Protein 1FUS (pdb70)

CATH classification: 3.10.450.30

Organism: Fusarium fujikuroi (NCBI:txid5127)

Structure (mmCI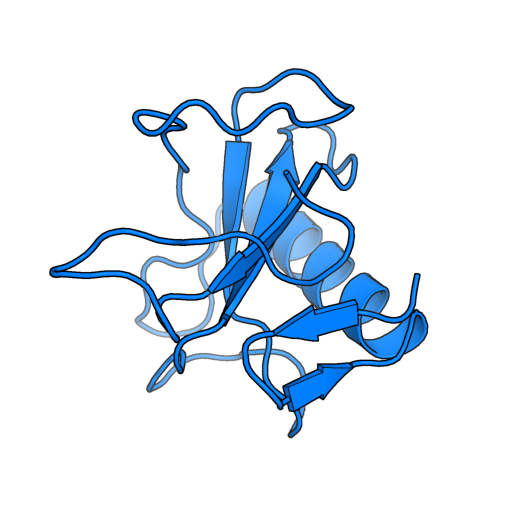F, N/CA/C/O backbone):
data_1FUS
#
_entry.id   1FUS
#
_cell.length_a   46.650
_cell.length_b   56.260
_cell.length_c   31.600
_cell.angle_alpha   90.00
_cell.angle_beta   90.00
_cell.angle_gamma   90.00
#
_symmetry.space_group_name_H-M   'P 21 21 21'
#
loop_
_entity.id
_entity.type
_entity.pdbx_description
1 polymer 'RIBONUCLEASE F1'
2 water water
#
loop_
_atom_site.group_PDB
_atom_site.id
_atom_site.type_symbol
_atom_site.label_atom_id
_atom_site.label_alt_id
_atom_site.label_comp_id
_atom_site.label_asym_id
_atom_site.label_entity_id
_atom_site.label_seq_id
_atom_site.pdbx_PDB_ins_code
_atom_site.Cartn_x
_atom_site.Cartn_y
_atom_site.Cartn_z
_atom_site.occupancy
_atom_site.B_iso_or_equiv
_atom_site.auth_seq_id
_atom_site.auth_comp_id
_atom_site.auth_asym_id
_atom_site.auth_atom_id
_atom_site.pdbx_PDB_model_num
ATOM 9 N N . SER A 1 2 ? 6.874 -22.142 -9.586 1.00 24.26 2 SER A N 1
ATOM 10 C CA . SER A 1 2 ? 7.268 -23.296 -8.790 1.00 22.45 2 SER A CA 1
ATOM 11 C C . SER A 1 2 ? 7.549 -22.785 -7.372 1.00 18.99 2 SER A C 1
ATOM 12 O O . SER A 1 2 ? 7.581 -21.558 -7.177 1.00 19.78 2 SER A O 1
ATOM 15 N N . ALA A 1 3 ? 7.762 -23.714 -6.483 1.00 16.32 3 ALA A N 1
ATOM 16 C CA . ALA A 1 3 ? 8.138 -23.352 -5.099 1.00 14.74 3 ALA A CA 1
ATOM 17 C C . ALA A 1 3 ? 9.529 -22.649 -5.237 1.00 14.63 3 ALA A C 1
ATOM 18 O O . ALA A 1 3 ? 10.383 -23.063 -6.064 1.00 13.39 3 ALA A O 1
ATOM 20 N N . THR A 1 4 ? 9.628 -21.565 -4.465 1.00 12.73 4 THR A N 1
ATOM 21 C CA . THR A 1 4 ? 10.848 -20.754 -4.475 1.00 11.25 4 THR A CA 1
ATOM 22 C C . THR A 1 4 ? 11.261 -20.363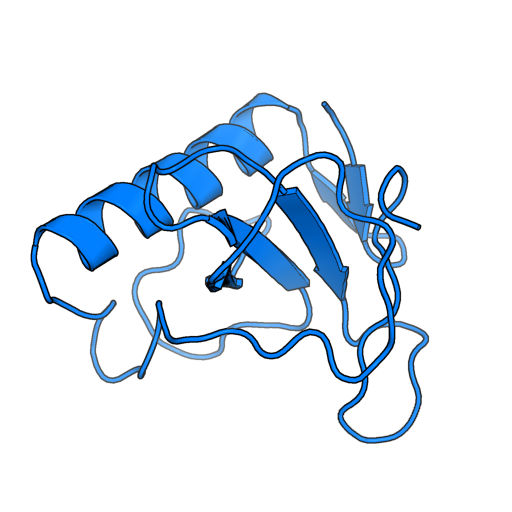 -3.073 1.00 10.63 4 THR A C 1
ATOM 23 O O . THR A 1 4 ? 10.441 -20.246 -2.131 1.00 10.36 4 THR A O 1
ATOM 27 N N . THR A 1 5 ? 12.579 -20.173 -2.921 1.00 9.30 5 THR A N 1
ATOM 28 C CA . THR A 1 5 ? 13.169 -19.731 -1.657 1.00 9.61 5 THR A CA 1
ATOM 29 C C . THR A 1 5 ? 13.757 -18.311 -1.870 1.00 8.33 5 THR A C 1
ATOM 30 O O . THR A 1 5 ? 14.611 -18.168 -2.759 1.00 7.90 5 THR A O 1
ATOM 34 N N . CYS A 1 6 ? 13.322 -17.379 -1.077 1.00 7.17 6 CYS A N 1
ATOM 35 C CA . CYS A 1 6 ? 13.772 -15.986 -1.133 1.00 7.92 6 CYS A CA 1
ATOM 36 C C . CYS A 1 6 ? 14.542 -15.781 0.181 1.00 7.56 6 CYS A C 1
ATOM 37 O O . CYS A 1 6 ? 13.908 -15.634 1.207 1.00 6.85 6 CYS A O 1
ATOM 40 N N . GLY A 1 7 ? 15.860 -15.836 -0.005 1.00 8.75 7 GLY A N 1
ATOM 41 C CA . GLY A 1 7 ? 16.741 -15.744 1.203 1.00 10.83 7 GLY A CA 1
ATOM 42 C C . GLY A 1 7 ? 16.677 -17.158 1.806 1.00 11.38 7 GLY A C 1
ATOM 43 O O . GLY A 1 7 ? 17.251 -18.144 1.327 1.00 13.55 7 GLY A O 1
ATOM 44 N N . SER A 1 8 ? 15.901 -17.216 2.876 1.00 13.35 8 SER A N 1
ATOM 45 C CA . SER A 1 8 ? 15.657 -18.512 3.540 1.00 13.79 8 SER A CA 1
ATOM 46 C C . SER A 1 8 ? 14.133 -18.650 3.709 1.00 14.32 8 SER A C 1
ATOM 47 O O . SER A 1 8 ? 13.655 -19.578 4.429 1.00 16.04 8 SER A O 1
ATOM 50 N N . THR A 1 9 ? 13.399 -17.783 3.033 1.00 11.46 9 THR A N 1
ATOM 51 C CA . THR A 1 9 ? 11.905 -17.834 3.138 1.00 11.05 9 THR A CA 1
ATOM 52 C C . THR A 1 9 ? 11.405 -18.709 1.992 1.00 10.15 9 THR A C 1
ATOM 53 O O . THR A 1 9 ? 11.672 -18.466 0.806 1.00 9.02 9 THR A O 1
ATOM 57 N N . ASN A 1 10 ? 10.569 -19.682 2.421 1.00 9.17 10 ASN A N 1
ATOM 58 C CA . ASN A 1 10 ? 10.044 -20.569 1.409 1.00 10.34 10 ASN A CA 1
ATOM 59 C C . ASN A 1 10 ? 8.602 -20.220 1.002 1.00 9.54 10 ASN A C 1
ATOM 60 O O . ASN A 1 10 ? 7.796 -20.111 1.920 1.00 9.95 10 ASN A O 1
ATOM 65 N N . TYR A 1 11 ? 8.395 -20.213 -0.301 1.00 8.53 11 TYR A N 1
ATOM 66 C CA . TYR A 1 11 ? 7.021 -19.980 -0.814 1.00 8.00 11 TYR A CA 1
ATOM 67 C C . TYR A 1 11 ? 6.640 -21.178 -1.690 1.00 9.31 11 TYR A C 1
ATOM 68 O O . TYR A 1 11 ? 7.508 -21.570 -2.504 1.00 9.46 11 TYR A O 1
ATOM 77 N N . SER A 1 12 ? 5.381 -21.618 -1.572 1.00 7.92 12 SER A N 1
ATOM 78 C CA . SER A 1 12 ? 4.933 -22.750 -2.427 1.00 7.74 12 SER A CA 1
ATOM 79 C C . SER A 1 12 ? 4.561 -22.208 -3.813 1.00 7.37 12 SER A C 1
ATOM 80 O O . SER A 1 12 ? 4.397 -20.943 -3.954 1.00 6.36 12 SER A O 1
ATOM 83 N N . ALA A 1 13 ? 4.349 -23.117 -4.764 1.00 7.16 13 ALA A N 1
ATOM 84 C CA . ALA A 1 13 ? 3.937 -22.733 -6.116 1.00 6.30 13 ALA A CA 1
ATOM 85 C C . ALA A 1 13 ? 2.650 -21.897 -6.071 1.00 7.31 13 ALA A C 1
ATOM 86 O O . ALA A 1 13 ? 2.486 -20.867 -6.738 1.00 7.37 13 ALA A O 1
ATOM 88 N N . SER A 1 14 ? 1.706 -22.338 -5.236 1.00 8.38 14 SER A N 1
ATOM 89 C CA . SER A 1 14 ? 0.400 -21.655 -5.068 1.00 8.34 14 SER A CA 1
ATOM 90 C C . SER A 1 14 ? 0.567 -20.231 -4.518 1.00 7.52 14 SER A C 1
ATOM 91 O O . SER A 1 14 ? -0.178 -19.346 -4.907 1.00 6.84 14 SER A O 1
ATOM 94 N N . GLN A 1 15 ? 1.475 -20.065 -3.560 1.00 5.72 15 GLN A N 1
ATOM 95 C CA . GLN A 1 15 ? 1.689 -18.742 -3.001 1.00 6.95 15 GLN A CA 1
ATOM 96 C C . GLN A 1 15 ? 2.243 -17.806 -4.091 1.00 7.56 15 GLN A C 1
ATOM 97 O O . GLN A 1 15 ? 1.847 -16.618 -4.160 1.00 7.14 15 GLN A O 1
ATOM 103 N N . VAL A 1 16 ? 3.179 -18.303 -4.904 1.00 8.10 16 VAL A N 1
ATOM 104 C CA . VAL A 1 16 ? 3.782 -17.446 -5.936 1.00 7.43 16 VAL A CA 1
ATOM 105 C C . VAL A 1 16 ? 2.685 -17.005 -6.933 1.00 7.57 16 VAL A C 1
ATOM 106 O O . VAL A 1 16 ? 2.587 -15.864 -7.371 1.00 6.44 16 VAL A O 1
ATOM 110 N N . ARG A 1 17 ? 1.910 -18.020 -7.294 1.00 7.70 17 ARG A N 1
ATOM 111 C CA . ARG A 1 17 ? 0.789 -17.863 -8.244 1.00 8.85 17 ARG A CA 1
ATOM 112 C C . ARG A 1 17 ? -0.199 -16.831 -7.699 1.00 6.80 17 ARG A C 1
ATOM 113 O O . ARG A 1 17 ? -0.599 -15.922 -8.443 1.00 7.08 17 ARG A O 1
ATOM 121 N N . ALA A 1 18 ? -0.542 -16.913 -6.435 1.00 6.37 18 ALA A N 1
ATOM 122 C CA . ALA A 1 18 ? -1.483 -15.989 -5.812 1.00 6.64 18 ALA A CA 1
ATOM 123 C C . ALA A 1 18 ? -1.021 -14.544 -5.908 1.00 6.85 18 ALA A C 1
ATOM 124 O O . ALA A 1 18 ? -1.820 -13.664 -6.157 1.00 7.50 18 ALA A O 1
ATOM 126 N N . ALA A 1 19 ? 0.263 -14.326 -5.631 1.00 6.32 19 ALA A N 1
ATOM 127 C CA . ALA A 1 19 ? 0.865 -12.969 -5.652 1.00 8.14 19 ALA A CA 1
ATOM 128 C C . ALA A 1 19 ? 0.863 -12.382 -7.086 1.00 8.22 19 ALA A C 1
ATOM 129 O O . ALA A 1 19 ? 0.534 -11.212 -7.364 1.00 8.75 19 ALA A O 1
ATOM 131 N N . ALA A 1 20 ? 1.286 -13.274 -7.994 1.00 6.88 20 ALA A N 1
ATOM 132 C CA . ALA A 1 20 ? 1.341 -12.969 -9.409 1.00 7.82 20 ALA A CA 1
ATOM 133 C C . ALA A 1 20 ? -0.064 -12.583 -9.928 1.00 7.20 20 ALA A C 1
ATOM 134 O O . ALA A 1 20 ? -0.171 -11.608 -10.657 1.00 7.02 20 ALA A O 1
ATOM 136 N N . ASN A 1 21 ? -1.048 -13.390 -9.546 1.00 7.75 21 ASN A N 1
ATOM 137 C CA . ASN A 1 21 ? -2.429 -13.123 -9.982 1.00 8.21 21 ASN A CA 1
ATOM 138 C C . ASN A 1 21 ? -2.882 -11.789 -9.419 1.00 8.81 21 ASN A C 1
ATOM 139 O O . ASN A 1 21 ? -3.538 -10.986 -10.136 1.00 8.04 21 ASN A O 1
ATOM 144 N N . ALA A 1 22 ? -2.586 -11.550 -8.159 1.00 7.17 22 ALA A N 1
ATOM 145 C CA . ALA A 1 22 ? -3.006 -10.248 -7.564 1.00 9.44 22 ALA A CA 1
ATOM 146 C C . ALA A 1 22 ? -2.343 -9.103 -8.325 1.00 9.38 22 ALA A C 1
ATOM 147 O O . ALA A 1 22 ? -2.998 -8.058 -8.611 1.00 10.12 22 ALA A O 1
ATOM 149 N N . ALA A 1 23 ? -1.020 -9.311 -8.587 1.00 8.21 23 ALA A N 1
ATOM 150 C CA . ALA A 1 23 ? -0.263 -8.250 -9.316 1.00 8.39 23 ALA A CA 1
ATOM 151 C C . ALA A 1 23 ? -1.001 -7.876 -10.629 1.00 8.00 23 ALA A C 1
ATOM 152 O O . ALA A 1 23 ? -1.248 -6.730 -10.963 1.00 7.57 23 ALA A O 1
ATOM 154 N N . CYS A 1 24 ? -1.326 -8.928 -11.371 1.00 8.39 24 CYS A N 1
ATOM 155 C CA . CYS A 1 24 ? -2.044 -8.821 -12.660 1.00 8.94 24 CYS A CA 1
ATOM 156 C C . CYS A 1 24 ? -3.355 -8.040 -12.544 1.00 8.30 24 CYS A C 1
ATOM 157 O O . CYS A 1 24 ? -3.592 -7.104 -13.306 1.00 7.87 24 CYS A O 1
ATOM 160 N N . GLN A 1 25 ? -4.159 -8.463 -11.596 1.00 9.08 25 GLN A N 1
ATOM 161 C CA . GLN A 1 25 ? -5.467 -7.870 -11.323 1.00 10.63 25 GLN A CA 1
ATOM 162 C C . GLN A 1 25 ? -5.296 -6.369 -11.031 1.00 10.57 25 GLN A C 1
ATOM 163 O O . GLN A 1 25 ? -6.095 -5.623 -11.623 1.00 9.78 25 GLN A O 1
ATOM 169 N N . TYR A 1 26 ? -4.318 -6.011 -10.205 1.00 9.78 26 TYR A N 1
ATOM 170 C CA . TYR A 1 26 ? -4.177 -4.547 -9.948 1.00 11.20 26 TYR A CA 1
ATOM 171 C C . TYR 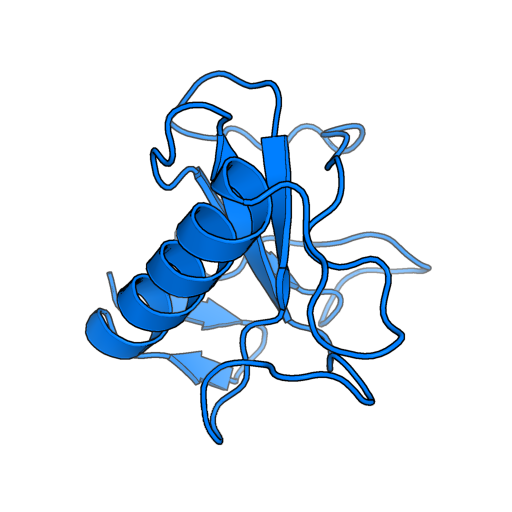A 1 26 ? -3.748 -3.763 -11.191 1.00 10.23 26 TYR A C 1
ATOM 172 O O . TYR A 1 26 ? -4.252 -2.663 -11.443 1.00 11.34 26 TYR A O 1
ATOM 181 N N . TYR A 1 27 ? -2.786 -4.369 -11.871 1.00 9.95 27 TYR A N 1
ATOM 182 C CA . TYR A 1 27 ? -2.188 -3.722 -13.071 1.00 11.96 27 TYR A CA 1
ATOM 183 C C . TYR A 1 27 ? -3.217 -3.423 -14.143 1.00 13.00 27 TYR A C 1
ATOM 184 O O . TYR A 1 27 ? -3.303 -2.343 -14.711 1.00 12.13 27 TYR A O 1
ATOM 193 N N . GLN A 1 28 ? -4.000 -4.473 -14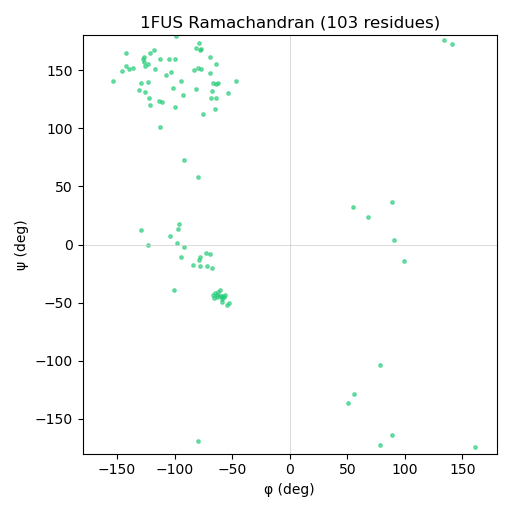.425 1.00 14.12 28 GLN A N 1
ATOM 194 C CA . GLN A 1 28 ? -5.077 -4.406 -15.427 1.00 15.35 28 GLN A CA 1
ATOM 195 C C . GLN A 1 28 ? -6.208 -3.482 -14.982 1.00 15.12 28 GLN A C 1
ATOM 196 O O . GLN A 1 28 ? -7.006 -3.088 -15.867 1.00 16.67 28 GLN A O 1
ATOM 202 N N . ASN A 1 29 ? -6.344 -3.180 -13.727 1.00 14.61 29 ASN A N 1
ATOM 203 C CA . ASN A 1 29 ? -7.379 -2.306 -13.188 1.00 15.58 29 ASN A CA 1
ATOM 204 C C . ASN A 1 29 ? -6.831 -0.884 -12.981 1.00 12.60 29 ASN A C 1
ATOM 205 O O . ASN A 1 29 ? -7.570 -0.052 -12.450 1.00 12.83 29 ASN A O 1
ATOM 210 N N . ASP A 1 30 ? -5.593 -0.692 -13.329 1.00 12.38 30 ASP A N 1
ATOM 211 C CA . ASP A 1 30 ? -4.930 0.626 -13.13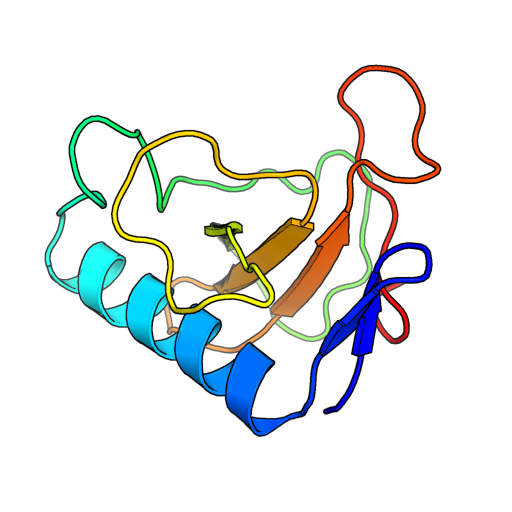7 1.00 13.15 30 ASP A CA 1
ATOM 212 C C . ASP A 1 30 ? -4.996 1.125 -11.698 1.00 12.04 30 ASP A C 1
ATOM 213 O O . ASP A 1 30 ? -5.074 2.362 -11.471 1.00 11.65 30 ASP A O 1
ATOM 218 N N . ASP A 1 31 ? -4.973 0.204 -10.782 1.00 11.10 31 ASP A N 1
ATOM 219 C CA . ASP A 1 31 ? -5.061 0.451 -9.342 1.00 11.05 31 ASP A CA 1
ATOM 220 C C . ASP A 1 31 ? -3.779 -0.019 -8.636 1.00 11.35 31 ASP A C 1
ATOM 221 O O . ASP A 1 31 ? -3.013 -0.760 -9.263 1.00 9.74 31 ASP A O 1
ATOM 226 N N . THR A 1 32 ? -3.670 0.406 -7.388 1.00 11.97 32 THR A N 1
ATOM 227 C CA . THR A 1 32 ? -2.516 -0.020 -6.538 1.00 13.54 32 THR A CA 1
ATOM 228 C C . THR A 1 32 ? -3.080 -0.609 -5.231 1.00 13.66 32 THR A C 1
ATOM 229 O O . THR A 1 32 ? -4.236 -0.251 -4.905 1.00 13.23 32 THR A O 1
ATOM 233 N N . ALA A 1 33 ? -2.301 -1.446 -4.558 1.00 13.42 33 ALA A N 1
ATOM 234 C CA . ALA A 1 33 ? -2.722 -2.061 -3.290 1.00 12.76 33 ALA A CA 1
ATOM 235 C C . ALA A 1 33 ? -2.627 -0.976 -2.205 1.00 14.10 33 ALA A C 1
ATOM 236 O O . ALA A 1 33 ? -1.510 -0.486 -1.866 1.00 13.88 33 ALA A O 1
ATOM 238 N N . GLY A 1 34 ? -3.754 -0.555 -1.675 1.00 14.84 34 GLY A N 1
ATOM 239 C CA . GLY A 1 34 ? -3.830 0.487 -0.618 1.00 16.32 34 GLY A CA 1
ATOM 240 C C . GLY A 1 34 ? -3.171 1.804 -0.962 1.00 16.56 34 GLY A C 1
ATOM 241 O O . GLY A 1 34 ? -3.376 2.392 -2.035 1.00 18.38 34 GLY A O 1
ATOM 242 N N . SER A 1 35 ? -2.305 2.289 -0.058 1.00 17.10 35 SER A N 1
ATOM 243 C CA . SER A 1 35 ? -1.596 3.559 -0.253 1.00 16.75 35 SER A CA 1
ATOM 244 C C . SER A 1 35 ? -0.231 3.410 -0.930 1.00 16.13 35 SER A C 1
ATOM 245 O O . SER A 1 35 ? 0.460 4.422 -1.220 1.00 15.39 35 SER A O 1
ATOM 248 N N . SER A 1 36 ? 0.104 2.142 -1.192 1.00 14.69 36 SER A N 1
ATOM 249 C CA . SER A 1 36 ? 1.382 1.818 -1.838 1.00 13.13 36 SER A CA 1
ATOM 250 C C . SER A 1 36 ? 1.304 2.108 -3.329 1.00 11.93 36 SER A C 1
ATOM 251 O O . SER A 1 36 ? 0.205 2.326 -3.883 1.00 11.63 36 SER A O 1
ATOM 254 N N . THR A 1 37 ? 2.496 2.075 -3.899 1.00 10.77 37 THR A N 1
ATOM 255 C CA . THR A 1 37 ? 2.671 2.275 -5.346 1.00 12.31 37 THR A CA 1
ATOM 256 C C . THR A 1 37 ? 2.767 0.949 -6.110 1.00 9.85 37 THR A C 1
ATOM 257 O O . THR A 1 37 ? 3.137 0.955 -7.285 1.00 10.83 37 THR A O 1
ATOM 261 N N . TYR A 1 38 ? 2.400 -0.136 -5.422 1.00 10.16 38 TYR A N 1
ATOM 262 C CA . TYR A 1 38 ? 2.450 -1.478 -6.007 1.00 9.67 38 TYR A CA 1
ATOM 263 C C . TYR A 1 38 ? 1.087 -1.876 -6.598 1.00 9.07 38 TYR A C 1
ATOM 264 O O . TYR A 1 38 ? 0.053 -1.606 -5.958 1.00 10.84 38 TYR A O 1
ATOM 273 N N . PRO A 1 39 ? 1.122 -2.551 -7.749 1.00 8.97 39 PRO A N 1
ATOM 274 C CA . PRO A 1 39 ? 2.303 -2.871 -8.559 1.00 8.49 39 PRO A CA 1
ATOM 275 C C . PRO A 1 39 ? 2.764 -1.643 -9.356 1.00 8.79 39 PRO A C 1
ATOM 276 O O . PRO A 1 39 ? 1.983 -0.747 -9.707 1.00 8.85 39 PRO A O 1
ATOM 280 N N . HIS A 1 40 ? 4.086 -1.613 -9.608 1.00 8.67 40 HIS A N 1
ATOM 281 C CA . HIS A 1 40 ? 4.643 -0.513 -10.424 1.00 9.37 40 HIS A CA 1
ATOM 282 C C . HIS A 1 40 ? 5.738 -1.047 -11.317 1.00 9.04 40 HIS A C 1
ATOM 283 O O . HIS A 1 40 ? 6.212 -2.167 -11.136 1.00 9.63 40 HIS A O 1
ATOM 290 N N . THR A 1 41 ? 6.118 -0.288 -12.309 1.00 10.37 41 THR A N 1
ATOM 291 C CA . THR A 1 41 ? 7.159 -0.643 -13.256 1.00 12.10 41 THR A CA 1
ATOM 292 C C . THR A 1 41 ? 8.401 -1.176 -12.558 1.00 10.56 41 THR A C 1
ATOM 293 O O . THR A 1 41 ? 8.800 -0.624 -11.545 1.00 10.97 41 THR A O 1
ATOM 297 N N . TYR A 1 42 ? 8.971 -2.177 -13.169 1.00 11.20 42 TYR A N 1
ATOM 298 C CA . TYR A 1 42 ? 10.205 -2.772 -12.673 1.00 11.67 42 TYR A CA 1
ATOM 299 C C . TYR A 1 42 ? 11.265 -2.656 -13.782 1.00 11.36 42 TYR A C 1
ATOM 300 O O . TYR A 1 42 ? 11.027 -3.195 -14.861 1.00 11.86 42 TYR A O 1
ATOM 309 N N . ASN A 1 43 ? 12.337 -1.977 -13.473 1.00 12.03 43 ASN A N 1
ATOM 310 C CA . ASN A 1 43 ? 13.477 -1.815 -14.372 1.00 14.12 43 ASN A CA 1
ATOM 311 C C . ASN A 1 43 ? 14.614 -2.813 -13.987 1.00 11.79 43 ASN A C 1
ATOM 312 O O . ASN A 1 43 ? 15.223 -2.784 -12.943 1.00 11.11 43 ASN A O 1
ATOM 317 N N . ASN A 1 44 ? 14.869 -3.656 -14.994 1.00 11.64 44 ASN A N 1
ATOM 318 C CA . ASN A 1 44 ? 15.885 -4.688 -14.885 1.00 12.21 44 ASN A CA 1
ATOM 319 C C . ASN A 1 44 ? 17.296 -4.123 -15.114 1.00 12.55 44 ASN A C 1
ATOM 320 O O . ASN A 1 44 ? 18.050 -4.591 -15.972 1.00 12.81 44 ASN A O 1
ATOM 325 N N . TYR A 1 45 ? 17.663 -3.133 -14.290 1.00 13.08 45 TYR A N 1
ATOM 326 C CA . TYR A 1 45 ? 18.990 -2.507 -14.456 1.00 13.64 45 TYR A CA 1
ATOM 327 C C . TYR A 1 45 ? 20.071 -3.463 -14.014 1.00 14.22 45 TYR A C 1
ATOM 328 O O . TYR A 1 45 ? 21.248 -3.308 -14.395 1.00 14.34 45 TYR A O 1
ATOM 337 N N . GLU A 1 46 ? 19.690 -4.473 -13.231 1.00 15.47 46 GLU A N 1
ATOM 338 C CA . GLU A 1 46 ? 20.714 -5.423 -12.779 1.00 16.20 46 GLU A CA 1
ATOM 339 C C . GLU A 1 46 ? 20.991 -6.516 -13.784 1.00 17.31 46 GLU A C 1
ATOM 340 O O . GLU A 1 46 ? 22.029 -7.203 -13.623 1.00 18.44 46 GLU A O 1
ATOM 346 N N . GLY A 1 47 ? 20.109 -6.739 -14.748 1.00 17.72 47 GLY A N 1
ATOM 347 C CA . GLY A 1 47 ? 20.431 -7.813 -15.715 1.00 18.08 47 GLY A CA 1
ATOM 348 C C . GLY A 1 47 ? 19.982 -9.222 -15.377 1.00 17.25 47 GLY A C 1
ATOM 349 O O . GLY A 1 47 ? 20.690 -10.212 -15.718 1.00 16.59 47 GLY A O 1
ATOM 350 N N . PHE A 1 48 ? 18.829 -9.348 -14.770 1.00 15.52 48 PHE A N 1
ATOM 351 C CA . PHE A 1 48 ? 18.232 -10.675 -14.503 1.00 15.18 48 PHE A CA 1
ATOM 352 C C . PHE A 1 48 ? 17.896 -11.255 -15.918 1.00 15.58 48 PHE A C 1
ATOM 353 O O . PHE A 1 48 ? 17.373 -10.550 -16.794 1.00 15.79 48 PHE A O 1
ATOM 361 N N . ASP A 1 49 ? 18.183 -12.547 -16.013 1.00 14.81 49 ASP A N 1
ATOM 362 C CA . ASP A 1 49 ? 17.898 -13.315 -17.234 1.00 14.23 49 ASP A CA 1
ATOM 363 C C . ASP A 1 49 ? 16.496 -13.912 -17.069 1.00 14.03 49 ASP A C 1
ATOM 364 O O . ASP A 1 49 ? 16.350 -15.125 -16.837 1.00 14.46 49 ASP A O 1
ATOM 369 N N . PHE A 1 50 ? 15.481 -13.083 -17.160 1.00 13.09 50 PHE A N 1
ATOM 370 C CA . PHE A 1 50 ? 14.085 -13.531 -17.042 1.00 14.16 50 PHE A CA 1
ATOM 371 C C . PHE A 1 50 ? 13.728 -14.371 -18.297 1.00 15.28 50 PHE A C 1
ATOM 372 O O . PHE A 1 50 ? 14.218 -14.071 -19.398 1.00 16.93 50 PHE A O 1
ATOM 380 N N . PRO A 1 51 ? 12.857 -15.345 -18.106 1.00 15.60 51 PRO A N 1
ATOM 381 C CA . PRO A 1 51 ? 12.396 -16.233 -19.177 1.00 15.35 51 PRO A CA 1
ATOM 382 C C . PRO A 1 51 ? 11.360 -15.610 -20.094 1.00 16.59 51 PRO A C 1
ATOM 383 O O . PRO A 1 51 ? 11.013 -16.209 -21.143 1.00 16.26 51 PRO A O 1
ATOM 387 N N . VAL A 1 52 ? 10.837 -14.459 -19.715 1.00 16.21 52 VAL A N 1
ATOM 388 C CA . VAL A 1 52 ? 9.863 -13.697 -20.491 1.00 16.94 52 VAL A CA 1
ATOM 389 C C . VAL A 1 52 ? 10.396 -12.269 -20.695 1.00 17.23 52 VAL A C 1
ATOM 390 O O . VAL A 1 52 ? 11.168 -11.652 -19.954 1.00 17.88 52 VAL A O 1
ATOM 394 N N . ASP A 1 53 ? 9.932 -11.688 -21.774 1.00 18.24 53 ASP A N 1
ATOM 395 C CA . ASP A 1 53 ? 10.253 -10.308 -22.197 1.00 20.47 53 ASP A CA 1
ATOM 396 C C . ASP A 1 53 ? 9.386 -9.329 -21.387 1.00 18.44 53 ASP A C 1
ATOM 397 O O . ASP A 1 53 ? 8.261 -9.587 -20.899 1.00 18.01 53 ASP A O 1
ATOM 402 N N . GLY A 1 54 ? 9.967 -8.153 -21.231 1.00 17.17 54 GLY A N 1
ATOM 403 C CA . GLY A 1 54 ? 9.367 -7.011 -20.513 1.00 16.49 54 GLY A CA 1
ATOM 404 C C . GLY A 1 54 ? 8.360 -6.293 -21.430 1.00 16.62 54 GLY A C 1
ATOM 405 O O . GLY A 1 54 ? 7.993 -6.875 -22.489 1.00 17.20 54 GLY A O 1
ATOM 406 N N . PRO A 1 55 ? 7.902 -5.107 -21.013 1.00 15.18 55 PRO A N 1
ATOM 40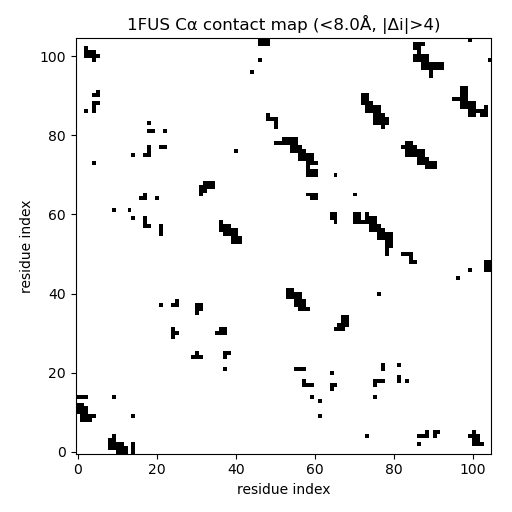7 C CA . PRO A 1 55 ? 8.253 -4.417 -19.765 1.00 13.60 55 PRO A CA 1
ATOM 408 C C . PRO A 1 55 ? 7.656 -5.175 -18.573 1.00 11.00 55 PRO A C 1
ATOM 409 O O . PRO A 1 55 ? 6.748 -6.014 -18.738 1.00 9.74 55 PRO A O 1
ATOM 413 N N . TYR A 1 56 ? 8.237 -4.858 -17.425 1.00 9.88 56 TYR A N 1
ATOM 414 C CA . TYR A 1 56 ? 7.851 -5.526 -16.174 1.00 10.33 56 TYR A CA 1
ATOM 415 C C . TYR A 1 56 ? 7.152 -4.678 -15.114 1.00 9.49 56 TYR A C 1
ATOM 416 O O . TYR A 1 56 ? 7.277 -3.458 -15.043 1.00 10.55 56 TYR A O 1
ATOM 425 N N . GLN A 1 57 ? 6.475 -5.424 -14.232 1.00 9.29 57 GLN A N 1
ATOM 426 C CA . GLN A 1 57 ? 5.774 -4.954 -13.035 1.00 8.97 57 GLN A CA 1
ATOM 427 C C . GLN A 1 57 ? 6.252 -5.813 -11.829 1.00 8.61 57 GLN A C 1
ATOM 428 O O . GLN A 1 57 ? 6.451 -7.029 -11.959 1.00 9.06 57 GLN A O 1
ATOM 434 N N . GLU A 1 58 ? 6.459 -5.129 -10.702 1.00 7.17 58 GLU A N 1
ATOM 435 C CA . GLU A 1 58 ? 6.848 -5.839 -9.469 1.00 7.42 58 GLU A CA 1
ATOM 436 C C . GLU A 1 58 ? 5.737 -5.620 -8.436 1.00 6.26 58 GLU A C 1
ATOM 437 O O . GLU A 1 58 ? 4.999 -4.616 -8.430 1.00 6.70 58 GLU A O 1
ATOM 443 N N . PHE A 1 59 ? 5.619 -6.600 -7.584 1.00 6.39 59 PHE A N 1
ATOM 444 C CA . PHE A 1 59 ? 4.580 -6.620 -6.529 1.00 6.31 59 PHE A CA 1
ATOM 445 C C . PHE A 1 59 ? 5.128 -7.475 -5.382 1.00 5.85 59 PHE A C 1
ATOM 446 O O . PHE A 1 59 ? 5.820 -8.452 -5.656 1.00 5.95 59 PHE A O 1
ATOM 454 N N . PRO A 1 60 ? 4.883 -7.073 -4.137 1.00 7.11 60 PRO A N 1
ATOM 455 C CA . PRO A 1 60 ? 5.375 -7.860 -3.001 1.00 6.59 60 PRO A CA 1
ATOM 456 C C . PRO A 1 60 ? 4.735 -9.245 -2.938 1.00 6.44 60 PRO A C 1
ATOM 457 O O . PRO A 1 60 ? 3.586 -9.450 -3.374 1.00 6.79 60 PRO A O 1
ATOM 461 N N . ILE A 1 61 ? 5.459 -10.131 -2.319 1.00 6.80 61 ILE A N 1
ATOM 462 C CA . ILE A 1 61 ? 5.035 -11.491 -1.954 1.00 6.39 61 ILE A CA 1
ATOM 463 C C . ILE A 1 61 ? 5.419 -11.657 -0.472 1.00 7.48 61 ILE A C 1
ATOM 464 O O . ILE A 1 61 ? 6.528 -11.278 -0.080 1.00 6.34 61 ILE A O 1
ATOM 469 N N . LYS A 1 62 ? 4.503 -12.164 0.317 1.00 8.61 62 LYS A N 1
ATOM 470 C CA . LYS A 1 62 ? 4.774 -12.388 1.773 1.00 9.71 62 LYS A CA 1
ATOM 471 C C . LYS A 1 62 ? 4.092 -13.704 2.179 1.00 9.87 62 LYS A C 1
ATOM 472 O O . LYS A 1 62 ? 3.165 -14.150 1.505 1.00 9.04 62 LYS A O 1
ATOM 478 N N . SER A 1 63 ? 4.615 -14.345 3.203 1.00 10.46 63 SER A N 1
ATOM 479 C CA . SER A 1 63 ? 4.148 -15.626 3.747 1.00 12.16 63 SER A CA 1
ATOM 480 C C . SER A 1 63 ? 2.709 -15.625 4.271 1.00 12.65 63 SER A C 1
ATOM 481 O O . SER A 1 63 ? 1.954 -16.562 4.066 1.00 14.67 63 SER A O 1
ATOM 484 N N . GLY A 1 64 ? 2.330 -14.540 4.915 1.00 13.41 64 GLY A N 1
ATOM 485 C CA . GLY A 1 64 ? 1.057 -14.293 5.536 1.00 12.99 64 GLY A CA 1
ATOM 486 C C . GLY A 1 64 ? -0.149 -14.031 4.699 1.00 13.08 64 GLY A C 1
ATOM 487 O O . GLY A 1 64 ? -1.273 -13.918 5.259 1.00 13.73 64 GLY A O 1
ATOM 488 N N . GLY A 1 65 ? 0.021 -13.897 3.399 1.00 11.49 65 GLY A N 1
ATOM 489 C CA . GLY A 1 65 ? -1.121 -13.618 2.497 1.00 11.00 65 GLY A CA 1
ATOM 490 C C . GLY A 1 65 ? -0.754 -12.624 1.402 1.00 9.92 65 GLY A C 1
ATOM 491 O O . GLY A 1 65 ? 0.363 -12.040 1.357 1.00 10.13 65 GLY A O 1
ATOM 492 N N . VAL A 1 66 ? -1.669 -12.462 0.487 1.00 8.53 67 VAL A N 1
ATOM 493 C CA . VAL A 1 66 ? -1.534 -11.550 -0.660 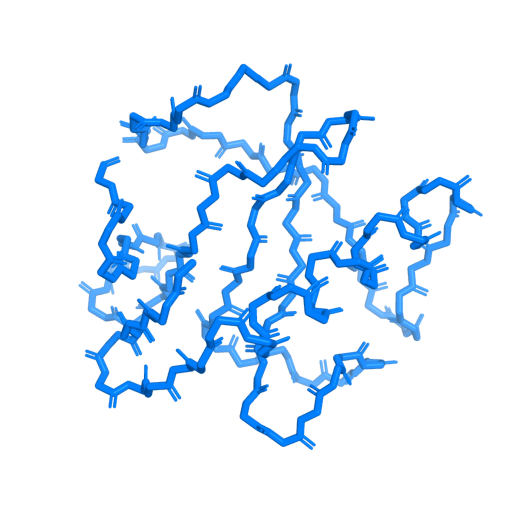1.00 8.66 67 VAL A CA 1
ATOM 494 C C . VAL A 1 66 ? -1.415 -10.134 -0.055 1.00 7.77 67 VAL A C 1
ATOM 495 O O . VAL A 1 66 ? -2.086 -9.791 0.930 1.00 9.65 67 VAL A O 1
ATOM 499 N N . TYR A 1 67 ? -0.530 -9.376 -0.644 1.00 7.37 68 TYR A N 1
ATOM 500 C CA . TYR A 1 67 ? -0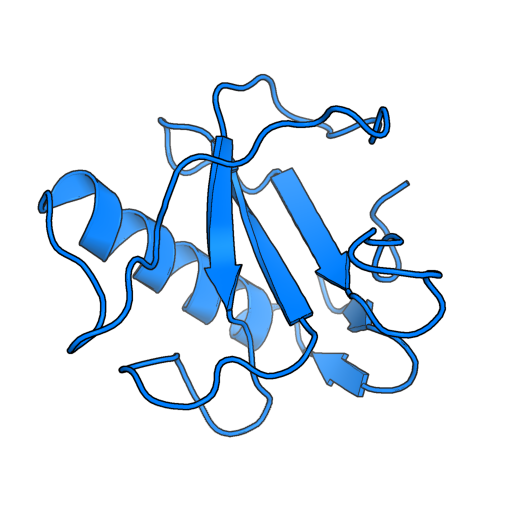.285 -8.013 -0.228 1.00 8.17 68 TYR A CA 1
ATOM 501 C C . TYR A 1 67 ? -1.510 -7.120 -0.531 1.00 8.53 68 TYR A C 1
ATOM 502 O O . TYR A 1 67 ? -2.003 -7.118 -1.652 1.00 9.57 68 TYR A O 1
ATOM 511 N N . THR A 1 68 ? -1.854 -6.374 0.517 1.00 10.54 69 THR A N 1
ATOM 512 C CA . THR A 1 68 ? -2.957 -5.417 0.425 1.00 12.56 69 THR A CA 1
ATOM 513 C C . THR A 1 68 ? -2.550 -3.997 0.780 1.00 13.18 69 THR A C 1
ATOM 514 O O . THR A 1 68 ? -3.403 -3.080 0.703 1.00 15.00 69 THR A O 1
ATOM 518 N N . GLY A 1 69 ? -1.305 -3.754 1.130 1.00 12.55 70 GLY A N 1
ATOM 519 C CA . GLY A 1 69 ? -0.772 -2.457 1.548 1.00 12.08 70 GLY A CA 1
ATOM 520 C C . GLY A 1 69 ? 0.083 -2.690 2.819 1.00 12.18 70 GLY A C 1
ATOM 521 O O . GLY A 1 69 ? 0.204 -3.842 3.337 1.00 11.36 70 GLY A O 1
ATOM 522 N N . GLY A 1 70 ? 0.696 -1.569 3.239 1.00 11.11 71 GLY A N 1
ATOM 523 C CA . GLY A 1 70 ? 1.547 -1.646 4.452 1.00 9.19 71 GLY A CA 1
ATOM 524 C C . GLY A 1 70 ? 2.967 -2.029 3.982 1.00 9.07 71 GLY A C 1
ATOM 525 O O . GLY A 1 70 ? 3.383 -1.917 2.821 1.00 9.31 71 GLY A O 1
ATOM 526 N N . SER A 1 71 ? 3.719 -2.447 4.978 1.00 9.64 72 SER A N 1
ATOM 527 C CA . SER A 1 71 ? 5.141 -2.776 4.707 1.00 10.56 72 SER A CA 1
ATOM 528 C C . SER A 1 71 ? 5.193 -3.958 3.738 1.00 9.19 72 SER A C 1
ATOM 529 O O . SER A 1 71 ? 4.609 -5.023 4.000 1.00 9.64 72 SER A O 1
ATOM 532 N N . PRO A 1 72 ? 5.903 -3.788 2.634 1.00 8.18 73 PRO A N 1
ATOM 533 C CA . PRO A 1 72 ? 6.025 -4.857 1.650 1.00 8.73 73 PRO A CA 1
ATOM 534 C C . PRO A 1 72 ? 7.032 -5.976 1.977 1.00 7.75 73 PRO A C 1
ATOM 535 O O . PRO A 1 72 ? 7.029 -7.013 1.254 1.00 8.10 73 PRO A O 1
ATOM 539 N N . GLY A 1 73 ? 7.902 -5.805 2.955 1.00 8.05 74 GLY A N 1
ATOM 540 C CA . GLY A 1 73 ? 8.873 -6.938 3.167 1.00 7.57 74 GLY A CA 1
ATOM 541 C C . GLY A 1 73 ? 9.949 -6.823 2.094 1.00 7.74 74 GLY A C 1
ATOM 542 O O . GLY A 1 73 ? 10.052 -5.865 1.313 1.00 7.78 74 GLY A O 1
ATOM 543 N N . ALA A 1 74 ? 10.789 -7.879 2.069 1.00 7.16 75 ALA A N 1
ATOM 544 C CA . ALA A 1 74 ? 11.953 -7.913 1.153 1.00 6.45 75 ALA A CA 1
ATOM 545 C C . ALA A 1 74 ? 11.764 -8.601 -0.158 1.00 6.18 75 ALA A C 1
ATOM 546 O O . ALA A 1 74 ? 12.661 -8.491 -1.006 1.00 6.15 75 ALA A O 1
ATOM 548 N N . ASP A 1 75 ? 10.659 -9.322 -0.330 1.00 5.70 76 ASP A N 1
ATOM 549 C CA . ASP A 1 75 ? 10.426 -10.142 -1.522 1.00 6.45 76 ASP A CA 1
ATOM 550 C C . ASP A 1 75 ? 9.374 -9.588 -2.507 1.00 5.62 76 ASP A C 1
ATOM 551 O O . ASP A 1 75 ? 8.385 -8.997 -2.066 1.00 5.44 76 ASP A O 1
ATOM 556 N N . ARG A 1 76 ? 9.685 -9.865 -3.772 1.00 5.00 77 ARG A N 1
ATOM 557 C CA . ARG A 1 76 ? 8.786 -9.440 -4.857 1.00 6.62 77 ARG A CA 1
ATOM 558 C C . ARG A 1 76 ? 8.656 -10.532 -5.947 1.00 5.79 77 ARG A C 1
ATOM 559 O O . ARG A 1 76 ? 9.584 -11.318 -6.201 1.00 6.14 77 ARG A O 1
ATOM 567 N N . VAL A 1 77 ? 7.470 -10.460 -6.551 1.00 5.00 78 VAL A N 1
ATOM 568 C CA . VAL A 1 77 ? 7.202 -11.270 -7.765 1.00 5.88 78 VAL A CA 1
ATOM 569 C C . VAL A 1 77 ? 7.315 -10.241 -8.917 1.00 5.00 78 VAL A C 1
ATOM 570 O O . VAL A 1 77 ? 7.045 -9.029 -8.720 1.00 5.56 78 VAL A O 1
ATOM 574 N N . VAL A 1 78 ? 7.765 -10.746 -10.033 1.00 5.79 79 VAL A N 1
ATOM 575 C CA . VAL A 1 78 ? 7.903 -9.946 -11.259 1.00 7.33 79 VAL A CA 1
ATOM 576 C C . VAL A 1 78 ? 7.071 -10.619 -12.383 1.00 8.25 79 VAL A C 1
ATOM 577 O O . VAL A 1 78 ? 7.241 -11.803 -12.681 1.00 8.08 79 VAL A O 1
ATOM 581 N N . ILE A 1 79 ? 6.219 -9.790 -12.950 1.00 8.52 80 ILE A N 1
ATOM 582 C CA . ILE A 1 79 ? 5.357 -10.235 -14.092 1.00 9.21 80 ILE A CA 1
ATOM 583 C C . ILE A 1 79 ? 5.580 -9.237 -15.237 1.00 9.84 80 ILE A C 1
ATOM 584 O O . ILE A 1 79 ? 6.084 -8.111 -15.015 1.00 9.32 80 ILE A O 1
ATOM 589 N N . ASN A 1 80 ? 5.214 -9.647 -16.470 1.00 10.19 81 ASN A N 1
ATOM 590 C CA . ASN A 1 80 ? 5.307 -8.727 -17.619 1.00 10.86 81 ASN A CA 1
ATOM 591 C C . ASN A 1 80 ? 3.885 -8.169 -17.825 1.00 11.23 81 ASN A C 1
ATOM 592 O O . ASN A 1 80 ? 2.977 -8.551 -17.068 1.00 10.80 81 ASN A O 1
ATOM 597 N N . THR A 1 81 ? 3.742 -7.308 -18.799 1.00 12.50 82 THR A N 1
ATOM 598 C CA . THR A 1 81 ? 2.496 -6.575 -19.087 1.00 15.75 82 THR A CA 1
ATOM 599 C C . THR A 1 81 ? 1.384 -7.452 -19.610 1.00 15.65 82 THR A C 1
ATOM 600 O O . THR A 1 81 ? 0.211 -7.010 -19.701 1.00 16.53 82 THR A O 1
ATOM 604 N N . ASN A 1 82 ? 1.734 -8.699 -19.883 1.00 15.69 83 ASN A N 1
ATOM 605 C CA . ASN A 1 82 ? 0.769 -9.710 -20.319 1.00 15.57 83 ASN A CA 1
ATOM 606 C C . ASN A 1 82 ? 0.447 -10.663 -19.170 1.00 14.05 83 ASN A C 1
ATOM 607 O O . ASN A 1 82 ? -0.181 -11.718 -19.343 1.00 13.26 83 ASN A O 1
ATOM 612 N N . CYS A 1 83 ? 0.964 -10.323 -17.994 1.00 12.45 84 CYS A N 1
ATOM 613 C CA . CYS A 1 83 ? 0.782 -11.138 -16.802 1.00 11.44 84 CYS A CA 1
ATOM 614 C C . CYS A 1 83 ? 1.506 -12.488 -16.867 1.00 11.77 84 CYS A C 1
ATOM 615 O O . CYS A 1 83 ? 1.064 -13.435 -16.190 1.00 13.22 84 CYS A O 1
ATOM 618 N N . GLU A 1 84 ? 2.535 -12.556 -17.682 1.00 11.84 85 GLU A N 1
ATOM 619 C CA . GLU A 1 84 ? 3.382 -13.761 -17.769 1.00 12.63 85 GLU A CA 1
ATOM 620 C C . GLU A 1 84 ? 4.353 -13.619 -16.553 1.00 12.59 85 GLU A C 1
ATOM 621 O O . GLU A 1 84 ? 4.866 -12.515 -16.263 1.00 10.60 85 GLU A O 1
ATOM 627 N N . TYR A 1 85 ? 4.498 -14.713 -15.830 1.00 11.63 86 TYR A N 1
ATOM 628 C CA . TYR A 1 85 ? 5.403 -14.755 -14.667 1.00 10.96 86 TYR A CA 1
ATOM 629 C C . TYR A 1 85 ? 6.849 -14.662 -15.123 1.00 10.84 86 TYR A C 1
ATOM 630 O O . TYR A 1 85 ? 7.335 -15.462 -15.968 1.00 11.00 86 TYR A O 1
ATOM 639 N N . ALA A 1 86 ? 7.599 -13.711 -14.582 1.00 9.86 87 ALA A N 1
ATOM 640 C CA . ALA A 1 86 ? 9.021 -13.549 -14.930 1.00 9.35 87 ALA A CA 1
ATOM 641 C C . ALA A 1 86 ? 9.941 -14.149 -13.870 1.00 9.77 87 ALA A C 1
ATOM 642 O O . ALA A 1 86 ? 11.024 -14.695 -14.204 1.00 9.62 87 ALA A O 1
ATOM 644 N N . GLY A 1 87 ? 9.579 -13.991 -12.596 1.00 8.28 88 GLY A N 1
ATOM 645 C CA . GLY A 1 87 ? 10.458 -14.560 -11.519 1.00 7.64 88 GLY A CA 1
ATOM 646 C C . GLY A 1 87 ? 10.192 -13.923 -10.173 1.00 6.60 88 GLY A C 1
ATOM 647 O O . GLY A 1 87 ? 9.231 -13.124 -10.014 1.00 7.42 88 GLY A O 1
ATOM 648 N N . ALA A 1 88 ? 11.037 -14.326 -9.222 1.00 5.58 89 ALA A N 1
ATOM 649 C CA . ALA A 1 88 ? 10.936 -13.822 -7.836 1.00 6.57 89 ALA A CA 1
ATOM 650 C C . ALA A 1 88 ? 12.301 -13.236 -7.430 1.00 5.69 89 ALA A C 1
ATOM 651 O O . ALA A 1 88 ? 13.294 -13.912 -7.700 1.00 5.92 89 ALA A O 1
ATOM 653 N N . ILE A 1 89 ? 12.250 -12.019 -6.873 1.00 5.15 90 ILE A N 1
ATOM 654 C CA . ILE A 1 89 ? 13.498 -11.360 -6.407 1.00 6.20 90 ILE A CA 1
ATOM 655 C C . ILE A 1 89 ? 13.381 -10.906 -4.956 1.00 5.18 90 ILE A C 1
ATOM 656 O O . ILE A 1 89 ? 12.285 -10.767 -4.380 1.00 5.00 90 ILE A O 1
ATOM 661 N N . THR A 1 90 ? 14.552 -10.702 -4.334 1.00 5.00 91 THR A N 1
ATOM 662 C CA . THR A 1 90 ? 14.561 -10.308 -2.932 1.00 5.94 91 THR A CA 1
ATOM 663 C C . THR A 1 90 ? 15.689 -9.358 -2.576 1.00 5.43 91 THR A C 1
ATOM 664 O O . THR A 1 90 ? 16.760 -9.436 -3.195 1.00 6.13 91 THR A O 1
ATOM 668 N N . HIS A 1 91 ? 15.443 -8.496 -1.594 1.00 6.91 92 HIS A N 1
ATOM 669 C CA . HIS A 1 91 ? 16.518 -7.590 -1.105 1.00 6.48 92 HIS A CA 1
ATOM 670 C C . HIS A 1 91 ? 17.456 -8.395 -0.187 1.00 7.92 92 HIS A C 1
ATOM 671 O O . HIS A 1 91 ? 18.567 -7.984 0.215 1.00 7.44 92 HIS A O 1
ATOM 678 N N . THR A 1 92 ? 16.941 -9.538 0.277 1.00 7.19 93 THR A N 1
ATOM 679 C CA . THR A 1 92 ? 17.718 -10.404 1.193 1.00 7.88 93 THR A CA 1
ATOM 680 C C . THR A 1 92 ? 18.938 -10.957 0.479 1.00 6.69 93 THR A C 1
ATOM 681 O O . THR A 1 92 ? 18.834 -11.690 -0.513 1.00 7.54 93 THR A O 1
ATOM 685 N N . GLY A 1 93 ? 20.095 -10.552 1.019 1.00 7.17 94 GLY A N 1
ATOM 686 C CA . GLY A 1 93 ? 21.370 -11.012 0.422 1.00 9.26 94 GLY A CA 1
ATOM 687 C C . GLY A 1 93 ? 21.915 -10.093 -0.656 1.00 9.10 94 GLY A C 1
ATOM 688 O O . GLY A 1 93 ? 22.943 -10.435 -1.294 1.00 7.57 94 GLY A O 1
ATOM 689 N N . ALA A 1 94 ? 21.225 -8.980 -0.858 1.00 8.84 95 ALA A N 1
ATOM 690 C CA . ALA A 1 94 ? 21.663 -7.954 -1.850 1.00 8.77 95 ALA A CA 1
ATOM 691 C C . ALA A 1 94 ? 22.258 -6.775 -1.063 1.00 10.13 95 ALA A C 1
ATOM 692 O O . ALA A 1 94 ? 21.955 -6.598 0.142 1.00 10.73 95 ALA A O 1
ATOM 694 N N . SER A 1 95 ? 23.058 -5.953 -1.713 1.00 11.35 96 SER A N 1
ATOM 695 C CA . SER A 1 95 ? 23.577 -4.747 -0.987 1.00 13.32 96 SER A CA 1
ATOM 696 C C . SER A 1 95 ? 22.711 -3.568 -1.425 1.00 13.59 96 SER A C 1
ATOM 697 O O . SER A 1 95 ? 22.036 -3.591 -2.482 1.00 11.97 96 SER A O 1
ATOM 700 N N . GLY A 1 96 ? 22.741 -2.536 -0.603 1.00 14.13 97 GLY A N 1
ATOM 701 C CA . GLY A 1 96 ? 21.987 -1.301 -0.859 1.00 13.68 97 GLY A CA 1
ATOM 702 C C . GLY A 1 96 ? 20.508 -1.635 -1.180 1.00 13.43 97 GLY A C 1
ATOM 703 O O . GLY A 1 96 ? 19.884 -2.450 -0.476 1.00 13.06 97 GLY A O 1
ATOM 704 N N . ASN A 1 97 ? 20.024 -0.937 -2.219 1.00 11.80 98 ASN A N 1
ATOM 705 C CA . ASN A 1 97 ? 18.628 -1.136 -2.627 1.00 12.23 98 ASN A CA 1
ATOM 706 C C . ASN A 1 97 ? 18.525 -2.139 -3.780 1.00 11.56 98 ASN A C 1
ATOM 707 O O . ASN A 1 97 ? 17.478 -2.211 -4.467 1.00 10.15 98 ASN A O 1
ATOM 712 N N . ASN A 1 98 ? 19.561 -2.917 -3.995 1.00 9.93 99 ASN A N 1
ATOM 713 C CA . ASN A 1 98 ? 19.506 -3.906 -5.101 1.00 8.98 99 ASN A CA 1
ATOM 714 C C . ASN A 1 98 ? 18.702 -5.131 -4.671 1.00 7.29 99 ASN A C 1
ATOM 715 O O . ASN A 1 98 ? 18.393 -5.335 -3.505 1.00 7.06 99 ASN A O 1
ATOM 720 N N . PHE A 1 99 ? 18.515 -5.959 -5.689 1.00 6.26 100 PHE A N 1
ATOM 721 C CA . PHE A 1 99 ? 17.840 -7.245 -5.497 1.00 5.87 100 PHE A CA 1
ATOM 722 C C . PHE A 1 99 ? 18.778 -8.374 -5.985 1.00 6.10 100 PHE A C 1
ATOM 723 O O . PHE A 1 99 ? 19.614 -8.151 -6.856 1.00 8.27 100 PHE A O 1
ATOM 731 N N . VAL A 1 100 ? 18.587 -9.534 -5.472 1.00 6.74 101 VAL A N 1
ATOM 732 C CA . VAL A 1 100 ? 19.186 -10.814 -5.880 1.00 6.43 101 VAL A CA 1
ATOM 733 C C . VAL A 1 100 ? 17.980 -11.710 -6.225 1.00 6.52 101 VAL A C 1
ATOM 734 O O . VAL A 1 100 ? 16.797 -11.446 -5.842 1.00 6.51 101 VAL A O 1
ATOM 738 N N . GLY A 1 101 ? 18.257 -12.806 -6.922 1.00 7.63 102 GLY A N 1
ATOM 739 C CA . GLY A 1 101 ? 17.096 -13.686 -7.287 1.00 6.72 102 GLY A CA 1
ATOM 740 C C . GLY A 1 101 ? 16.747 -14.620 -6.143 1.00 6.09 102 GLY A C 1
ATOM 741 O O . GLY A 1 101 ? 17.538 -15.000 -5.303 1.00 5.51 102 GLY A O 1
ATOM 742 N N . CYS A 1 102 ? 15.438 -14.929 -6.132 1.00 5.72 103 CYS A N 1
ATOM 743 C CA . CYS A 1 102 ? 14.994 -16.039 -5.233 1.00 7.64 103 CYS A CA 1
ATOM 744 C C . CYS A 1 102 ? 15.416 -17.299 -6.045 1.00 8.06 103 CYS A C 1
ATOM 745 O O . CYS A 1 102 ? 15.737 -17.144 -7.252 1.00 8.69 103 CYS A O 1
ATOM 748 N N . SER A 1 103 ? 15.389 -18.433 -5.420 1.00 7.89 104 SER A N 1
ATOM 749 C CA . SER A 1 103 ? 15.770 -19.661 -6.162 1.00 9.74 104 SER A CA 1
ATOM 750 C C . SER A 1 103 ? 14.966 -19.813 -7.447 1.00 10.73 104 SER A C 1
ATOM 751 O O . SER A 1 103 ? 13.737 -19.699 -7.561 1.00 10.36 104 SER A O 1
ATOM 754 N N . GLY A 1 104 ? 15.697 -20.066 -8.544 1.00 11.65 105 GLY A N 1
ATOM 755 C CA . GLY A 1 104 ? 15.121 -20.253 -9.861 1.00 12.23 105 GLY A CA 1
ATOM 756 C C . GLY A 1 104 ? 15.192 -19.006 -10.714 1.00 11.69 105 GLY A C 1
ATOM 757 O O . GLY A 1 104 ? 14.963 -19.089 -11.937 1.00 14.18 105 GLY A O 1
ATOM 758 N N . THR A 1 105 ? 15.470 -17.872 -10.098 1.00 10.14 106 THR A N 1
ATOM 759 C CA . THR A 1 105 ? 15.561 -16.627 -10.906 1.00 9.78 106 THR A CA 1
ATOM 760 C C . THR A 1 105 ? 17.048 -16.253 -10.864 1.00 9.79 106 THR A C 1
ATOM 761 O O . THR A 1 105 ? 17.551 -16.059 -9.736 1.00 9.62 106 THR A O 1
ATOM 765 N N . ASN A 1 106 ? 17.587 -16.166 -12.049 1.00 10.40 107 ASN A N 1
ATOM 766 C CA . ASN A 1 106 ? 19.033 -15.822 -12.160 1.00 13.32 107 ASN A CA 1
ATOM 767 C C . ASN A 1 106 ? 19.324 -14.718 -13.171 1.00 12.82 107 ASN A C 1
ATOM 768 O O . ASN A 1 106 ? 18.419 -14.083 -13.709 1.00 11.89 107 ASN A O 1
#

Solvent-accessible surface area: 5411 Å² total

Radius of gyration: 12.3 Å; Cα contacts (8 Å, |Δi|>4): 216; chains: 1; bounding box: 31×27×28 Å

InterPro domains:
  IPR000026 Guanine-specific ribonuclease N1-like [PF00545] (25-128)
  IPR016191 Ribonuclease/ribotoxin [SSF53933] (27-128)
  IPR048269 Ribonuclease ribotoxin, alpha-sarcin type [PIRSF037430] (7-128)

Foldseek 3Di:
DWWAAQNDTDDPVQLVQQLVVQLVQLVVVHAQPPDPPFDFDDPPVDWPWPDDARKTKTAGDPVDHDRDDDRAFKIWMAHNVSHGGFIWGCRPPPDPDIDGIPPID

B-factor: mean 14.05, std 8.18, range [5.0, 54.04]

Nearest PDB structures (foldseek):
  3hoh-assembly4_D  TM=9.664E-01  e=5.833E-12  Aspergillus oryzae
  1rck-assembly1_A  TM=8.472E-01  e=3.111E-14  Fusarium fujikuroi
  5hoh-assembly4_D  TM=9.685E-01  e=7.880E-12  Aspergillus oryzae
  1rn1-assembly2_A  TM=9.565E-01  e=6.471E-11  Aspergillus oryzae
  3who-assembly1_A  TM=8.865E-01  e=2.251E-09  Pleurotus ostreatus

Secondary structure (DSSP, 8-state):
--EEETTEEE-HHHHHHHHHHHHHHHHTT--STTS--SEEE--TT----SS-S-EEEEE--TTSS--SS---SEEEEEETT--EEEEEESTT-STT--EEPTT--

Sequence (105 aa):
SATTCGSTNYSASQVRAAANAACQYYQNDDTAGSSTYPHTYNNYEGFDFPVDGPYQEFPIKSGGVYTGGSPGADRVVINTNCEYAGAITHTGASGNNFVGCSGTN